Protein AF-A0A101HG15-F1 (afdb_monomer_lite)

pLDDT: mean 84.81, std 10.44, range [55.56, 98.25]

Foldseek 3Di:
DPPVVVVVVVVVVVVVVVVVVVPPPPPPDDDDDPAADQPDDDPPADFDDPPDDTDSDGDDPQQPDADDDPRVVVLVCCCVPDLVCCCPVPPLNDPAQHVCVVNHDPNDNPPVVVSVVVVVSSVSRD

Radius of gyration: 30.29 Å; chains: 1; bounding box: 40×40×98 Å

Secondary structure (DSSP, 8-state):
--HHHHHHHHHHHHHHHHHHHHH----------SS---SS--SSS--PPTTSPPPSSPPPPTTSS---HHHHHHHHHHHHSHHHHHHHH-GGG--TTBTTTTS-SBS-TTHHHHHHHHHHHHHHH-

Sequence (126 aa):
MNSTKTGFIVSFLSFFLLSVSLFAADKTKVTIVERPGTASVNANYLQNSAPLLPQYFIKLPVGQVKPMGWLLRYLELQKVGLNGQLGEISAWLDKENNAWLGTGTDYGWEEVPYWLKGYGNMAYIL

Organism: NCBI:txid294710

Structure (mmCIF, N/CA/C/O backbone):
data_AF-A0A101HG15-F1
#
_entry.id   AF-A0A101HG15-F1
#
loop_
_atom_site.group_PDB
_atom_site.id
_atom_site.type_symbol
_atom_site.label_atom_id
_atom_site.label_alt_id
_atom_site.label_comp_id
_atom_site.label_asym_id
_atom_site.label_entity_id
_atom_site.label_seq_id
_atom_site.pdbx_PDB_ins_code
_atom_site.Cartn_x
_atom_site.Cartn_y
_atom_site.Cartn_z
_atom_site.occupancy
_atom_site.B_iso_or_equiv
_atom_site.auth_seq_id
_atom_site.auth_comp_id
_atom_site.auth_asym_id
_atom_site.auth_atom_id
_atom_site.pdbx_PDB_model_num
ATOM 1 N N . MET A 1 1 ? -7.254 -21.242 -71.941 1.00 55.56 1 MET A N 1
ATOM 2 C CA . MET A 1 1 ? -6.398 -20.115 -71.499 1.00 55.56 1 MET A CA 1
ATOM 3 C C . MET A 1 1 ? -6.506 -19.800 -69.992 1.00 55.56 1 MET A C 1
ATOM 5 O O . MET A 1 1 ? -6.038 -18.748 -69.574 1.00 55.56 1 MET A O 1
ATOM 9 N N . ASN A 1 2 ? -7.066 -20.703 -69.164 1.00 57.41 2 ASN A N 1
ATOM 10 C CA . ASN A 1 2 ? -7.314 -20.437 -67.733 1.00 57.41 2 ASN A CA 1
ATOM 11 C C . ASN A 1 2 ? -6.400 -21.247 -66.793 1.00 57.41 2 ASN A C 1
ATOM 13 O O . ASN A 1 2 ? -5.994 -20.729 -65.763 1.00 57.41 2 ASN A O 1
ATOM 17 N N . SER A 1 3 ? -5.993 -22.464 -67.175 1.00 58.12 3 SER A N 1
ATOM 18 C CA . SER A 1 3 ? -5.170 -23.345 -66.324 1.00 58.12 3 SER A CA 1
ATOM 19 C C . SER A 1 3 ? -3.764 -22.786 -66.038 1.00 58.12 3 SER A C 1
ATOM 21 O O . SER A 1 3 ? -3.309 -22.813 -64.897 1.00 58.12 3 SER A O 1
ATOM 23 N N . THR A 1 4 ? -3.107 -22.175 -67.030 1.00 60.56 4 THR A N 1
ATOM 24 C CA . THR A 1 4 ? -1.752 -21.613 -66.884 1.00 60.56 4 THR A CA 1
ATOM 25 C C . THR A 1 4 ? -1.710 -20.381 -65.973 1.00 60.56 4 THR A C 1
ATOM 27 O O . THR A 1 4 ? -0.738 -20.184 -65.249 1.00 60.56 4 THR A O 1
ATOM 30 N N . LYS A 1 5 ? -2.779 -19.567 -65.960 1.00 61.16 5 LYS A N 1
ATOM 31 C CA . LYS A 1 5 ? -2.899 -18.395 -65.074 1.00 61.16 5 LYS A CA 1
ATOM 32 C C . LYS A 1 5 ? -3.149 -18.816 -63.624 1.00 61.16 5 LYS A C 1
ATOM 34 O O . LYS A 1 5 ? -2.544 -18.255 -62.719 1.00 61.16 5 LYS A O 1
ATOM 39 N N . THR A 1 6 ? -3.979 -19.839 -63.411 1.00 67.81 6 THR A N 1
ATOM 40 C CA . THR A 1 6 ? -4.229 -20.412 -62.081 1.00 67.81 6 THR A CA 1
ATOM 41 C C . THR A 1 6 ? -2.968 -21.050 -61.496 1.00 67.81 6 THR A C 1
ATOM 43 O O . THR A 1 6 ? -2.660 -20.804 -60.336 1.00 67.81 6 THR A O 1
ATOM 46 N N . GLY A 1 7 ? -2.187 -21.787 -62.296 1.00 70.31 7 GLY A N 1
ATOM 47 C CA . GLY A 1 7 ? -0.911 -22.362 -61.849 1.00 70.31 7 GLY A CA 1
ATOM 48 C C . GLY A 1 7 ? 0.104 -21.303 -61.406 1.00 70.31 7 GLY A C 1
ATOM 49 O O . GLY A 1 7 ? 0.720 -21.445 -60.354 1.00 70.31 7 GLY A O 1
ATOM 50 N N . PHE A 1 8 ? 0.213 -20.195 -62.147 1.00 75.00 8 PHE A N 1
ATOM 51 C CA . PHE A 1 8 ? 1.131 -19.102 -61.808 1.00 75.00 8 PHE A CA 1
ATOM 52 C C . PHE A 1 8 ? 0.733 -18.376 -60.514 1.00 75.00 8 PHE A C 1
ATOM 54 O O . PHE A 1 8 ? 1.592 -18.062 -59.693 1.00 75.00 8 PHE A O 1
ATOM 61 N N . ILE A 1 9 ? -0.569 -18.156 -60.298 1.00 76.69 9 ILE A N 1
ATOM 62 C CA . ILE A 1 9 ? -1.094 -17.544 -59.066 1.00 76.69 9 ILE A CA 1
ATOM 63 C C . ILE A 1 9 ? -0.835 -18.451 -57.860 1.00 76.69 9 ILE A C 1
ATOM 65 O O . ILE A 1 9 ? -0.387 -17.963 -56.827 1.00 76.69 9 ILE A O 1
ATOM 69 N N . VAL A 1 10 ? -1.058 -19.761 -57.991 1.00 76.94 10 VAL A N 1
ATOM 70 C CA . VAL A 1 10 ? -0.805 -20.727 -56.910 1.00 76.94 10 VAL A CA 1
ATOM 71 C C . VAL A 1 10 ? 0.686 -20.789 -56.575 1.00 76.94 10 VAL A C 1
ATOM 73 O O . VAL A 1 10 ? 1.040 -20.709 -55.404 1.00 76.94 10 VAL A O 1
ATOM 76 N N . SER A 1 11 ? 1.572 -20.839 -57.575 1.00 76.50 11 SER A N 1
ATOM 77 C CA . SER A 1 11 ? 3.021 -20.823 -57.340 1.00 76.50 11 SER A CA 1
ATOM 78 C C . SER A 1 11 ? 3.503 -19.518 -56.703 1.00 76.50 11 SER A C 1
ATOM 80 O O . SER A 1 11 ? 4.337 -19.562 -55.801 1.00 76.50 11 SER A O 1
ATOM 82 N N . PHE A 1 12 ? 2.963 -18.367 -57.113 1.00 79.88 12 PHE A N 1
ATOM 83 C CA . PHE A 1 12 ? 3.305 -17.074 -56.515 1.00 79.88 12 PHE A CA 1
ATOM 84 C C . PHE A 1 12 ? 2.809 -16.969 -55.066 1.00 79.88 12 PHE A C 1
ATOM 86 O O . PHE A 1 12 ? 3.550 -16.525 -54.191 1.00 79.88 12 PHE A O 1
ATOM 93 N N . LEU A 1 13 ? 1.590 -17.443 -54.788 1.00 75.94 13 LEU A N 1
ATOM 94 C CA . LEU A 1 13 ? 1.016 -17.460 -53.444 1.00 75.94 13 LEU A CA 1
ATOM 95 C C . LEU A 1 13 ? 1.772 -18.426 -52.520 1.00 75.94 13 LEU A C 1
ATOM 97 O O . LEU A 1 13 ? 2.068 -18.075 -51.382 1.00 75.94 13 LEU A O 1
ATOM 101 N N . SER A 1 14 ? 2.152 -19.608 -53.013 1.00 73.94 14 SER A N 1
ATOM 102 C CA . SER A 1 14 ? 2.984 -20.559 -52.269 1.00 73.94 14 SER A CA 1
ATOM 103 C C . SER A 1 14 ? 4.387 -20.014 -52.002 1.00 73.94 14 SER A C 1
ATOM 105 O O . SER A 1 14 ? 4.887 -20.174 -50.893 1.00 73.94 14 SER A O 1
ATOM 107 N N . PHE A 1 15 ? 5.010 -19.328 -52.967 1.00 75.56 15 PHE A N 1
ATOM 108 C CA . PHE A 1 15 ? 6.319 -18.697 -52.772 1.00 75.56 15 PHE A CA 1
ATOM 109 C C . PHE A 1 15 ? 6.256 -17.544 -51.758 1.00 75.56 15 PHE A C 1
ATOM 111 O O . PHE A 1 15 ? 7.139 -17.410 -50.913 1.00 75.56 15 PHE A O 1
ATOM 118 N N . PHE A 1 16 ? 5.182 -16.750 -51.792 1.00 75.38 16 PHE A N 1
ATOM 119 C CA . PHE A 1 16 ? 4.936 -15.674 -50.833 1.00 75.38 16 PHE A CA 1
ATOM 120 C C . PHE A 1 16 ? 4.664 -16.201 -49.412 1.00 75.38 16 PHE A C 1
ATOM 122 O O . PHE A 1 16 ? 5.203 -15.680 -48.442 1.00 75.38 16 PHE A O 1
ATOM 129 N N . LEU A 1 17 ? 3.887 -17.278 -49.266 1.00 70.75 17 LEU A N 1
ATOM 130 C CA . LEU A 1 17 ? 3.642 -17.914 -47.965 1.00 70.75 17 LEU A CA 1
ATOM 131 C C . LEU A 1 17 ? 4.918 -18.541 -47.374 1.00 70.75 17 LEU A C 1
ATOM 133 O O . LEU A 1 17 ? 5.160 -18.452 -46.167 1.00 70.75 17 LEU A O 1
ATOM 137 N N . LEU A 1 18 ? 5.770 -19.131 -48.219 1.00 68.12 18 LEU A N 1
ATOM 138 C CA . LEU A 1 18 ? 7.044 -19.707 -47.784 1.00 68.12 18 LEU A CA 1
ATOM 139 C C . LEU A 1 18 ? 8.053 -18.629 -47.352 1.00 68.12 18 LEU A C 1
ATOM 141 O O . LEU A 1 18 ? 8.783 -18.832 -46.384 1.00 68.12 18 LEU A O 1
ATOM 145 N N . SER A 1 19 ? 8.074 -17.468 -48.018 1.00 65.50 19 SER A N 1
ATOM 146 C CA . SER A 1 19 ? 8.975 -16.368 -47.656 1.00 65.50 19 SER A CA 1
ATOM 147 C C . SER A 1 19 ? 8.573 -15.697 -46.340 1.00 65.50 19 SER A C 1
ATOM 149 O O . SER A 1 19 ? 9.440 -15.468 -45.501 1.00 65.50 19 SER A O 1
ATOM 151 N N . VAL A 1 20 ? 7.277 -15.479 -46.089 1.00 62.62 20 VAL A N 1
ATOM 152 C CA . VAL A 1 20 ? 6.775 -14.931 -44.810 1.00 62.62 20 VAL A CA 1
ATOM 153 C C . VAL A 1 20 ? 7.160 -15.821 -43.620 1.00 62.62 20 VAL A C 1
ATOM 155 O O . VAL A 1 20 ? 7.538 -15.316 -42.564 1.00 62.62 20 VAL A O 1
ATOM 158 N N . SER A 1 21 ? 7.149 -17.142 -43.810 1.00 60.97 21 SER A N 1
ATOM 159 C CA . SER A 1 21 ? 7.513 -18.123 -42.777 1.00 60.97 21 SER A CA 1
ATOM 160 C C . SER A 1 21 ? 9.001 -18.068 -42.391 1.00 60.97 21 SER A C 1
ATOM 162 O O . SER A 1 21 ? 9.349 -18.312 -41.238 1.00 60.97 21 SER A O 1
ATOM 164 N N . LEU A 1 22 ? 9.884 -17.707 -43.331 1.00 58.66 22 LEU A N 1
ATOM 165 C CA . LEU A 1 22 ? 11.331 -17.579 -43.099 1.00 58.66 22 LEU A CA 1
ATOM 166 C C . LEU A 1 22 ? 11.713 -16.292 -42.346 1.00 58.66 22 LEU A C 1
ATOM 168 O O . LEU A 1 22 ? 12.767 -16.248 -41.714 1.00 58.66 22 LEU A O 1
ATOM 172 N N . PHE A 1 23 ? 10.865 -15.259 -42.376 1.00 59.16 23 PHE A N 1
ATOM 173 C CA . PHE A 1 23 ? 11.096 -13.999 -41.654 1.00 59.16 23 PHE A CA 1
ATOM 174 C C . PHE A 1 23 ? 10.526 -13.985 -40.228 1.00 59.16 23 PHE A C 1
ATOM 176 O O . PHE A 1 23 ? 10.821 -13.064 -39.470 1.00 59.16 23 PHE A O 1
ATOM 183 N N . ALA A 1 24 ? 9.767 -15.009 -39.830 1.00 59.34 24 ALA A N 1
ATOM 184 C CA . ALA A 1 24 ? 9.150 -15.115 -38.507 1.00 59.34 24 ALA A CA 1
ATOM 185 C C . ALA A 1 24 ? 10.063 -15.764 -37.443 1.00 59.34 24 ALA A C 1
ATOM 187 O O . ALA A 1 24 ? 9.582 -16.397 -36.504 1.00 59.34 24 ALA A O 1
ATOM 188 N N . ALA A 1 25 ? 11.386 -15.628 -37.573 1.00 62.25 25 ALA A N 1
ATOM 189 C CA . ALA A 1 25 ? 12.314 -16.004 -36.511 1.00 62.25 25 ALA A CA 1
ATOM 190 C C . ALA A 1 25 ? 12.400 -14.858 -35.493 1.00 62.25 25 ALA A C 1
ATOM 192 O O . ALA A 1 25 ? 13.080 -13.853 -35.717 1.00 62.25 25 ALA A O 1
ATOM 193 N N . ASP A 1 26 ? 11.681 -15.006 -34.385 1.00 64.56 26 ASP A N 1
ATOM 194 C CA . ASP A 1 26 ? 11.678 -14.051 -33.283 1.00 64.56 26 ASP A CA 1
ATOM 195 C C . ASP A 1 26 ? 13.088 -13.947 -32.669 1.00 64.56 26 ASP A C 1
ATOM 197 O O . ASP A 1 26 ? 13.617 -14.896 -32.086 1.00 64.56 26 ASP A O 1
ATOM 201 N N . LYS A 1 27 ? 13.744 -12.792 -32.842 1.00 69.88 27 LYS A N 1
ATOM 202 C CA . LYS A 1 27 ? 15.110 -12.514 -32.359 1.00 69.88 27 LYS A CA 1
ATOM 203 C C . LYS A 1 27 ? 15.112 -12.133 -30.879 1.00 69.88 27 LYS A C 1
ATOM 205 O O . LYS A 1 27 ? 15.774 -11.172 -30.481 1.00 69.88 27 LYS A O 1
ATOM 210 N N . THR A 1 28 ? 14.393 -12.868 -30.043 1.00 80.88 28 THR A N 1
ATOM 211 C CA . THR A 1 28 ? 14.442 -12.624 -28.602 1.00 80.88 28 THR A CA 1
ATOM 212 C C . THR A 1 28 ? 15.760 -13.166 -28.046 1.00 80.88 28 THR A C 1
ATOM 214 O O . THR A 1 28 ? 15.909 -14.349 -27.747 1.00 80.88 28 THR A O 1
ATOM 217 N N . LYS A 1 29 ? 16.762 -12.288 -27.929 1.00 84.94 29 LYS A N 1
ATOM 218 C CA . LYS A 1 29 ? 18.030 -12.593 -27.259 1.00 84.94 29 LYS A CA 1
ATOM 219 C C . LYS A 1 29 ? 17.833 -12.466 -25.749 1.00 84.94 29 LYS A C 1
ATOM 221 O O . LYS A 1 29 ? 17.744 -11.358 -25.230 1.00 84.94 29 LYS A O 1
ATOM 226 N N . VAL A 1 30 ? 17.789 -13.596 -25.049 1.00 89.38 30 VAL A N 1
ATOM 227 C CA . VAL A 1 30 ? 17.735 -13.634 -23.581 1.00 89.38 30 VAL A CA 1
ATOM 228 C C . VAL A 1 30 ? 19.156 -13.642 -23.025 1.00 89.38 30 VAL A C 1
ATOM 230 O O . VAL A 1 30 ? 19.992 -14.441 -23.441 1.00 89.38 30 VAL A O 1
ATOM 233 N N . THR A 1 31 ? 19.436 -12.751 -22.079 1.00 90.88 31 THR A N 1
ATOM 234 C CA . THR A 1 31 ? 20.721 -12.682 -21.374 1.00 90.88 31 THR A CA 1
ATOM 235 C C . THR A 1 31 ? 20.483 -12.533 -19.883 1.00 90.88 31 THR A C 1
ATOM 237 O O . THR A 1 31 ? 19.587 -11.795 -19.476 1.00 90.88 31 THR A O 1
ATOM 240 N N . ILE A 1 32 ? 21.313 -13.183 -19.072 1.00 93.25 32 ILE A N 1
ATOM 241 C CA . ILE A 1 32 ? 21.348 -12.945 -17.629 1.00 93.25 32 ILE A CA 1
ATOM 242 C C . ILE A 1 32 ? 22.138 -11.659 -17.394 1.00 93.25 32 ILE A C 1
ATOM 244 O O . ILE A 1 32 ? 23.257 -11.511 -17.883 1.00 93.25 32 ILE A O 1
ATOM 248 N N . VAL A 1 33 ? 21.539 -10.729 -16.661 1.00 91.12 33 VAL A N 1
ATOM 249 C CA . VAL A 1 33 ? 22.178 -9.492 -16.207 1.00 91.12 33 VAL A CA 1
ATOM 250 C C . VAL A 1 33 ? 22.068 -9.427 -14.692 1.00 91.12 33 VAL A C 1
ATOM 252 O O . VAL A 1 33 ? 21.092 -9.916 -14.128 1.00 91.12 33 VAL A O 1
ATOM 255 N N . GLU A 1 34 ? 23.040 -8.806 -14.025 1.00 93.75 34 GLU A N 1
ATOM 256 C CA . GLU A 1 34 ? 22.963 -8.654 -12.569 1.00 93.75 34 GLU A CA 1
ATOM 257 C C . GLU A 1 34 ? 21.861 -7.678 -12.138 1.00 93.75 34 GLU A C 1
ATOM 259 O O . GLU A 1 34 ? 21.243 -7.871 -11.091 1.00 93.75 34 GLU A O 1
ATOM 264 N N . ARG A 1 35 ? 21.611 -6.616 -12.925 1.00 89.50 35 ARG A N 1
ATOM 265 C CA . ARG A 1 35 ? 20.592 -5.590 -12.643 1.00 89.50 35 ARG A CA 1
ATOM 266 C C . ARG A 1 35 ? 19.989 -5.014 -13.932 1.00 89.50 35 ARG A C 1
ATOM 268 O O . ARG A 1 35 ? 20.699 -4.930 -14.936 1.00 89.50 35 ARG A O 1
ATOM 275 N N . PRO A 1 36 ? 18.718 -4.566 -13.911 1.00 88.38 36 PRO A N 1
ATOM 276 C CA . PRO A 1 36 ? 18.140 -3.794 -15.008 1.00 88.38 36 PRO A CA 1
ATOM 277 C C . PRO A 1 36 ? 18.923 -2.499 -15.262 1.00 88.38 36 PRO A C 1
ATOM 279 O O . PRO A 1 36 ? 19.458 -1.893 -14.335 1.00 88.38 36 PRO A O 1
ATOM 282 N N . GLY A 1 37 ? 18.974 -2.051 -16.515 1.00 88.88 37 GLY A N 1
ATOM 283 C CA . GLY A 1 37 ? 19.550 -0.748 -16.846 1.00 88.88 37 GLY A CA 1
ATOM 284 C C . GLY A 1 37 ? 18.649 0.407 -16.399 1.00 88.88 37 GLY A C 1
ATOM 285 O O . GLY A 1 37 ? 17.428 0.285 -16.404 1.00 88.88 37 GLY A O 1
ATOM 286 N N . THR A 1 38 ? 19.251 1.547 -16.064 1.00 90.06 38 THR A N 1
ATOM 287 C CA . THR A 1 38 ? 18.549 2.788 -15.675 1.00 90.06 38 THR A CA 1
ATOM 288 C C . THR A 1 38 ? 18.819 3.954 -16.632 1.00 90.06 38 THR A C 1
ATOM 290 O O . THR A 1 38 ? 18.467 5.095 -16.347 1.00 90.06 38 THR A O 1
ATOM 293 N N . ALA A 1 39 ? 19.452 3.676 -17.778 1.00 83.44 39 ALA A N 1
ATOM 294 C CA . ALA A 1 39 ? 19.869 4.687 -18.751 1.00 83.44 39 ALA A CA 1
ATOM 295 C C . ALA A 1 39 ? 18.694 5.374 -19.471 1.00 83.44 39 ALA A C 1
ATOM 297 O O . ALA A 1 39 ? 18.855 6.471 -19.998 1.00 83.44 39 ALA A O 1
ATOM 298 N N . SER A 1 40 ? 17.522 4.735 -19.508 1.00 77.62 40 SER A N 1
ATOM 299 C CA . SER A 1 40 ? 16.316 5.275 -20.133 1.00 77.62 40 SER A CA 1
ATOM 300 C C . SER A 1 40 ? 15.240 5.567 -19.096 1.00 77.62 40 SER A C 1
ATOM 302 O O . SER A 1 40 ? 14.933 4.732 -18.244 1.00 77.62 40 SER A O 1
ATOM 304 N N . VAL A 1 41 ? 14.601 6.721 -19.247 1.00 72.56 41 VAL A N 1
ATOM 305 C CA . VAL A 1 41 ? 13.424 7.122 -18.480 1.00 72.56 41 VAL A CA 1
ATOM 306 C C . VAL A 1 41 ? 12.240 6.252 -18.925 1.00 72.56 41 VAL A C 1
ATOM 308 O O . VAL A 1 41 ? 11.896 6.217 -20.104 1.00 72.56 41 VAL A O 1
ATOM 311 N N . ASN A 1 42 ? 11.603 5.541 -17.992 1.00 80.69 42 ASN A N 1
ATOM 312 C CA . ASN A 1 42 ? 10.316 4.895 -18.239 1.00 80.69 42 ASN A CA 1
ATOM 313 C C . ASN A 1 42 ? 9.261 5.935 -18.660 1.00 80.69 42 ASN A C 1
ATOM 315 O O . ASN A 1 42 ? 9.044 6.913 -17.949 1.00 80.69 42 ASN A O 1
ATOM 319 N N . ALA A 1 43 ? 8.612 5.708 -19.804 1.00 82.81 43 ALA A N 1
ATOM 320 C CA . ALA A 1 43 ? 7.597 6.610 -20.352 1.00 82.81 43 ALA A CA 1
ATOM 321 C C . ALA A 1 43 ? 6.191 6.411 -19.752 1.00 82.81 43 ALA A C 1
ATOM 323 O O . ALA A 1 43 ? 5.339 7.282 -19.885 1.00 82.81 43 ALA A O 1
ATOM 324 N N . ASN A 1 44 ? 5.937 5.266 -19.115 1.00 86.12 44 ASN A N 1
ATOM 325 C CA . ASN A 1 44 ? 4.610 4.853 -18.653 1.00 86.12 44 ASN A CA 1
ATOM 326 C C . ASN A 1 44 ? 4.356 5.194 -17.178 1.00 86.12 44 ASN A C 1
ATOM 328 O O . ASN A 1 44 ? 3.206 5.339 -16.769 1.00 86.12 44 ASN A O 1
ATOM 332 N N . TYR A 1 45 ? 5.412 5.297 -16.368 1.00 88.62 45 TYR A N 1
ATOM 333 C CA . TYR A 1 45 ? 5.315 5.469 -14.922 1.00 88.62 45 TYR A CA 1
ATOM 334 C C . TYR A 1 45 ? 6.265 6.553 -14.415 1.00 88.62 45 TYR A C 1
ATOM 336 O O . TYR A 1 45 ? 7.390 6.697 -14.896 1.00 88.62 45 TYR A O 1
ATOM 344 N N . LEU A 1 46 ? 5.799 7.297 -13.408 1.00 87.94 46 LEU A N 1
ATOM 345 C CA . LEU A 1 46 ? 6.570 8.355 -12.764 1.00 87.94 46 LEU A CA 1
ATOM 346 C C . LEU A 1 46 ? 7.840 7.794 -12.126 1.00 87.94 46 LEU A C 1
ATOM 348 O O . LEU A 1 46 ? 7.823 6.746 -11.484 1.00 87.94 46 LEU A O 1
ATOM 352 N N . GLN A 1 47 ? 8.927 8.543 -12.257 1.00 88.75 47 GLN A N 1
ATOM 353 C CA . GLN A 1 47 ? 10.212 8.221 -11.654 1.00 88.75 47 GLN A CA 1
ATOM 354 C C . GLN A 1 47 ? 10.822 9.456 -11.001 1.00 88.75 47 GLN A C 1
ATOM 356 O O . GLN A 1 47 ? 10.320 10.570 -11.141 1.00 88.75 47 GLN A O 1
ATOM 361 N N . ASN A 1 48 ? 11.932 9.234 -10.307 1.00 90.50 48 ASN A N 1
ATOM 362 C CA . ASN A 1 48 ? 12.734 10.287 -9.712 1.00 90.50 48 ASN A CA 1
ATOM 363 C C . ASN A 1 48 ? 13.154 11.335 -10.761 1.00 90.50 48 ASN A C 1
ATOM 365 O O . ASN A 1 48 ? 13.766 10.998 -11.773 1.00 90.50 48 ASN A O 1
ATOM 369 N N . SER A 1 49 ? 12.853 12.605 -10.493 1.00 87.62 49 SER A N 1
ATOM 370 C CA . SER A 1 49 ? 13.334 13.734 -11.295 1.00 87.62 49 SER A CA 1
ATOM 371 C C . SER A 1 49 ? 14.799 14.041 -10.986 1.00 87.62 49 SER A C 1
ATOM 373 O O . SER A 1 49 ? 15.251 13.859 -9.854 1.00 87.62 49 SER A O 1
ATOM 375 N N . ALA A 1 50 ? 15.533 14.578 -11.963 1.00 87.19 50 ALA A N 1
ATOM 376 C CA . ALA A 1 50 ? 16.880 15.094 -11.722 1.00 87.19 50 ALA A CA 1
ATOM 377 C C . ALA A 1 50 ? 16.871 16.125 -10.567 1.00 87.19 50 ALA A C 1
ATOM 379 O O . ALA A 1 50 ? 15.939 16.931 -10.492 1.00 87.19 50 ALA A O 1
ATOM 380 N N . PRO A 1 51 ? 17.875 16.118 -9.666 1.00 92.88 51 PRO A N 1
ATOM 381 C CA . PRO A 1 51 ? 19.138 15.368 -9.720 1.00 92.88 51 PRO A CA 1
ATOM 382 C C . PRO A 1 51 ? 19.111 13.989 -9.024 1.00 92.88 51 PRO A C 1
ATOM 384 O O . PRO A 1 51 ? 20.168 13.403 -8.792 1.00 92.88 51 PRO A O 1
ATOM 387 N N . LEU A 1 52 ? 17.939 13.470 -8.645 1.00 91.94 52 LEU A N 1
ATOM 388 C CA . LEU A 1 52 ? 17.838 12.182 -7.956 1.00 91.94 52 LEU A CA 1
ATOM 389 C C . LEU A 1 52 ? 18.194 11.015 -8.887 1.00 91.94 52 LEU A C 1
ATOM 391 O O . LEU A 1 52 ? 17.927 11.049 -10.088 1.00 91.94 52 LEU A O 1
ATOM 395 N N . LEU A 1 53 ? 18.768 9.954 -8.312 1.00 90.38 53 LEU A N 1
ATOM 396 C CA . LEU A 1 53 ? 19.140 8.757 -9.066 1.00 90.38 53 LEU A CA 1
ATOM 397 C C . LEU A 1 53 ? 17.899 8.054 -9.649 1.00 90.38 53 LEU A C 1
ATOM 399 O O . LEU A 1 53 ? 16.880 7.950 -8.954 1.00 90.38 53 LEU A O 1
ATOM 403 N N . PRO A 1 54 ? 17.979 7.521 -10.883 1.00 89.38 54 PRO A N 1
ATOM 404 C CA . PRO A 1 54 ? 16.899 6.741 -11.477 1.00 89.38 54 PRO A CA 1
ATOM 405 C C . PRO A 1 54 ? 16.682 5.422 -10.721 1.00 89.38 54 PRO A C 1
ATOM 407 O O . PRO A 1 54 ? 17.607 4.848 -10.142 1.00 89.38 54 PRO A O 1
ATOM 410 N N . GLN A 1 55 ? 15.445 4.926 -10.735 1.00 89.19 55 GLN A N 1
ATOM 411 C CA . GLN A 1 55 ? 15.062 3.692 -10.049 1.00 89.19 55 GLN A CA 1
ATOM 412 C C . GLN A 1 55 ? 15.203 2.480 -10.979 1.00 89.19 55 GLN A C 1
ATOM 414 O O . GLN A 1 55 ? 14.768 2.524 -12.126 1.00 89.19 55 GLN A O 1
ATOM 419 N N . TYR A 1 56 ? 15.751 1.374 -10.466 1.00 89.69 56 TYR A N 1
ATOM 420 C CA . TYR A 1 56 ? 15.814 0.093 -11.191 1.00 89.69 56 TYR A CA 1
ATOM 421 C C . TYR A 1 56 ? 14.430 -0.522 -11.422 1.00 89.69 56 TYR A C 1
ATOM 423 O O . TYR A 1 56 ? 14.180 -1.146 -12.450 1.00 89.69 56 TYR A O 1
ATOM 431 N N . PHE A 1 57 ? 13.533 -0.339 -10.453 1.00 89.88 57 PHE A N 1
ATOM 432 C CA . PHE A 1 57 ? 12.153 -0.796 -10.499 1.00 89.88 57 PHE A CA 1
ATOM 433 C C . PHE A 1 57 ? 11.253 0.366 -10.123 1.00 89.88 57 PHE A C 1
ATOM 435 O O . PHE A 1 57 ? 11.466 1.006 -9.094 1.00 89.88 57 PHE A O 1
ATOM 442 N N . ILE A 1 58 ? 10.250 0.624 -10.953 1.00 90.44 58 ILE A N 1
ATOM 443 C CA . ILE A 1 58 ? 9.305 1.712 -10.734 1.00 90.44 58 ILE A CA 1
ATOM 444 C C . ILE A 1 58 ? 8.040 1.127 -10.130 1.00 90.44 58 ILE A C 1
ATOM 446 O O . ILE A 1 58 ? 7.488 0.144 -10.630 1.00 90.44 58 ILE A O 1
ATOM 450 N N . LYS A 1 59 ? 7.590 1.732 -9.031 1.00 89.00 59 LYS A N 1
ATOM 451 C CA . LYS A 1 59 ? 6.359 1.326 -8.362 1.00 89.00 59 LYS A CA 1
ATOM 452 C C . LYS A 1 59 ? 5.171 1.565 -9.296 1.00 89.00 59 LYS A C 1
ATOM 454 O O . LYS A 1 59 ? 4.990 2.670 -9.803 1.00 89.00 59 LYS A O 1
ATOM 459 N N . LEU A 1 60 ? 4.334 0.544 -9.473 1.00 90.38 60 LEU A N 1
ATOM 460 C CA . LEU A 1 60 ? 3.063 0.712 -10.169 1.00 90.38 60 LEU A CA 1
ATOM 461 C C . LEU A 1 60 ? 2.177 1.717 -9.413 1.00 90.38 60 LEU A C 1
ATOM 463 O O . LEU A 1 60 ? 2.125 1.664 -8.177 1.00 90.38 60 LEU A O 1
ATOM 467 N N . PRO A 1 61 ? 1.456 2.602 -10.123 1.00 88.12 61 PRO A N 1
ATOM 468 C CA . PRO A 1 61 ? 0.456 3.452 -9.498 1.00 88.12 61 PRO A CA 1
ATOM 469 C C . PRO A 1 61 ? -0.514 2.630 -8.643 1.00 88.12 61 PRO A C 1
ATOM 471 O O . PRO A 1 61 ? -0.883 1.503 -8.988 1.00 88.12 61 PRO A O 1
ATOM 474 N N . VAL A 1 62 ? -0.917 3.189 -7.504 1.00 87.31 62 VAL A N 1
ATOM 475 C CA . VAL A 1 62 ? -1.873 2.525 -6.613 1.00 87.31 62 VAL A CA 1
ATOM 476 C C . VAL A 1 62 ? -3.173 2.253 -7.385 1.00 87.31 62 VAL A C 1
ATOM 478 O O . VAL A 1 62 ? -3.600 3.075 -8.192 1.00 87.31 62 VAL A O 1
ATOM 481 N N . GLY A 1 63 ? -3.754 1.064 -7.201 1.00 88.94 63 GLY A N 1
ATOM 482 C CA . GLY A 1 63 ? -4.953 0.615 -7.923 1.00 88.94 63 GLY A CA 1
ATOM 483 C C . GLY A 1 63 ? -4.701 -0.030 -9.296 1.00 88.94 63 GLY A C 1
ATOM 484 O O . GLY A 1 63 ? -5.631 -0.584 -9.880 1.00 88.94 63 GLY A O 1
ATOM 485 N N . GLN A 1 64 ? -3.462 -0.024 -9.813 1.00 91.81 64 GLN A N 1
ATOM 486 C CA . GLN A 1 64 ? -3.120 -0.747 -11.054 1.00 91.81 64 GLN A CA 1
ATOM 487 C C . GLN A 1 64 ? -3.194 -2.265 -10.885 1.00 91.81 64 GLN A C 1
ATOM 489 O O . GLN A 1 64 ? -3.548 -2.983 -11.816 1.00 91.81 64 GLN A O 1
ATOM 494 N N . VAL A 1 65 ? -2.884 -2.750 -9.683 1.00 92.06 65 VAL A N 1
ATOM 495 C CA . VAL A 1 65 ? -3.093 -4.145 -9.301 1.00 92.06 65 VAL A CA 1
ATOM 496 C C . VAL A 1 65 ? -4.408 -4.221 -8.544 1.00 92.06 65 VAL A C 1
ATOM 498 O O . VAL A 1 65 ? -4.530 -3.653 -7.459 1.00 92.06 65 VAL A O 1
ATOM 501 N N . LYS A 1 66 ? -5.387 -4.915 -9.125 1.00 93.62 66 LYS A N 1
ATOM 502 C CA . LYS A 1 66 ? -6.709 -5.094 -8.525 1.00 93.62 66 LYS A CA 1
ATOM 503 C C . LYS A 1 66 ? -6.806 -6.470 -7.869 1.00 93.62 66 LYS A C 1
ATOM 505 O O . LYS A 1 66 ? -6.483 -7.465 -8.522 1.00 93.62 66 LYS A O 1
ATOM 510 N N . PRO A 1 67 ? -7.235 -6.556 -6.601 1.00 95.06 67 PRO A N 1
ATOM 511 C CA . PRO A 1 67 ? -7.448 -7.837 -5.952 1.00 95.06 67 PRO A CA 1
ATOM 512 C C . PRO A 1 67 ? -8.625 -8.565 -6.611 1.00 95.06 67 PRO A C 1
ATOM 514 O O . PRO A 1 67 ? -9.611 -7.951 -7.013 1.00 95.06 67 PRO A O 1
ATOM 517 N N . MET A 1 68 ? -8.534 -9.889 -6.701 1.00 97.44 68 MET A N 1
ATOM 518 C CA . MET A 1 68 ? -9.603 -10.750 -7.212 1.00 97.44 68 MET A CA 1
ATOM 519 C C . MET A 1 68 ? -9.725 -12.008 -6.350 1.00 97.44 68 MET A C 1
ATOM 521 O O . MET A 1 68 ? -8.834 -12.323 -5.555 1.00 97.44 68 MET A O 1
ATOM 525 N N . GLY A 1 69 ? -10.837 -12.729 -6.512 1.00 98.19 69 GLY A N 1
ATOM 526 C CA . GLY A 1 69 ? -11.076 -14.012 -5.853 1.00 98.19 69 GLY A CA 1
ATOM 527 C C . GLY A 1 69 ? -10.922 -13.932 -4.334 1.00 98.19 69 GLY A C 1
ATOM 528 O O . GLY A 1 69 ? -11.512 -13.073 -3.679 1.00 98.19 69 GLY A O 1
ATOM 529 N N . TRP A 1 70 ? -10.103 -14.825 -3.780 1.00 98.25 70 TRP A N 1
ATOM 530 C CA . TRP A 1 70 ? -9.871 -14.926 -2.339 1.00 98.25 70 TRP A CA 1
ATOM 531 C C . TRP A 1 70 ? -9.342 -13.627 -1.715 1.00 98.25 70 TRP A C 1
ATOM 533 O O . TRP A 1 70 ? -9.832 -13.213 -0.665 1.00 98.25 70 TRP A O 1
ATOM 543 N N . LEU A 1 71 ? -8.401 -12.945 -2.379 1.00 95.81 71 LEU A N 1
ATOM 544 C CA . LEU A 1 71 ? -7.817 -11.709 -1.854 1.00 95.81 71 LEU A CA 1
ATOM 545 C C . LEU A 1 71 ? -8.856 -10.585 -1.781 1.00 95.81 71 LEU A C 1
ATOM 547 O O . LEU A 1 71 ? -8.941 -9.901 -0.764 1.00 95.81 71 LEU A O 1
ATOM 551 N N . LEU A 1 72 ? -9.672 -10.425 -2.830 1.00 97.12 72 LEU A N 1
ATOM 552 C CA . LEU A 1 72 ? -10.760 -9.443 -2.831 1.00 97.12 72 LEU A CA 1
ATOM 553 C C . LEU A 1 72 ? -11.743 -9.731 -1.696 1.00 97.12 72 LEU A C 1
ATOM 555 O O . LEU A 1 72 ? -12.059 -8.837 -0.916 1.00 97.12 72 LEU A O 1
ATOM 559 N N . ARG A 1 73 ? -12.152 -10.996 -1.544 1.00 97.81 73 ARG A N 1
ATOM 560 C CA . ARG A 1 73 ? -13.088 -11.391 -0.491 1.00 97.81 73 ARG A CA 1
ATOM 561 C C . ARG A 1 73 ? -12.558 -11.073 0.908 1.00 97.81 73 ARG A C 1
ATOM 563 O O . ARG A 1 73 ? -13.312 -10.597 1.753 1.00 97.81 73 ARG A O 1
ATOM 570 N N . TYR A 1 74 ? -11.275 -11.321 1.163 1.00 95.94 74 TYR A N 1
ATOM 571 C CA . TYR A 1 74 ? -10.662 -10.988 2.450 1.00 95.94 74 TYR A CA 1
ATOM 572 C C . TYR A 1 74 ? -10.604 -9.482 2.696 1.00 95.94 74 TYR A C 1
ATOM 574 O O . TYR A 1 74 ? -10.901 -9.041 3.803 1.00 95.94 74 TYR A O 1
ATOM 582 N N . LEU A 1 75 ? -10.268 -8.688 1.679 1.00 94.81 75 LEU A N 1
ATOM 583 C CA . LEU A 1 75 ? -10.256 -7.231 1.792 1.00 94.81 75 LEU A CA 1
ATOM 584 C C . LE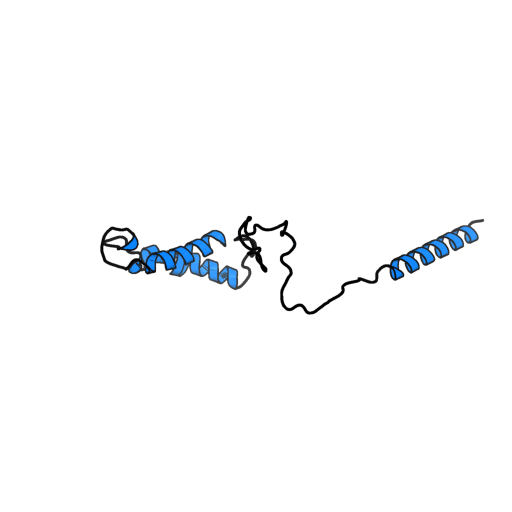U A 1 75 ? -11.660 -6.674 2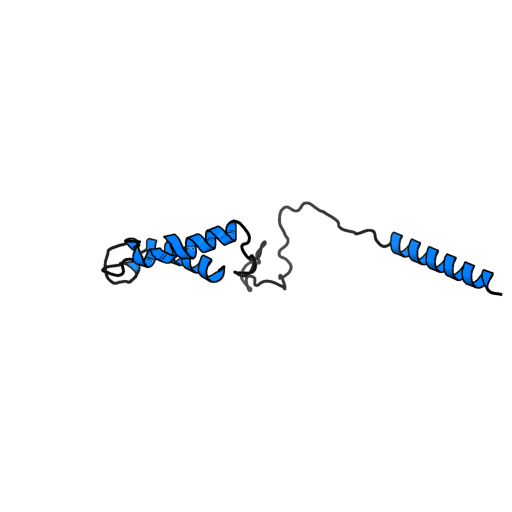.077 1.00 94.81 75 LEU A C 1
ATOM 586 O O . LEU A 1 75 ? -11.810 -5.825 2.951 1.00 94.81 75 LEU A O 1
ATOM 590 N N . GLU A 1 76 ? -12.700 -7.197 1.424 1.00 96.19 76 GLU A N 1
ATOM 591 C CA . GLU A 1 76 ? -14.092 -6.830 1.711 1.00 96.19 76 GLU A CA 1
ATOM 592 C C . GLU A 1 76 ? -14.500 -7.177 3.144 1.00 96.19 76 GLU A C 1
ATOM 594 O O . GLU A 1 76 ? -15.111 -6.350 3.820 1.00 96.19 76 GLU A O 1
ATOM 599 N N . LEU A 1 77 ? -14.146 -8.376 3.621 1.00 96.44 77 LEU A N 1
ATOM 600 C CA . LEU A 1 77 ? -14.420 -8.807 4.993 1.00 96.44 77 LEU A CA 1
ATOM 601 C C . LEU A 1 77 ? -13.706 -7.926 6.018 1.00 96.44 77 LEU A C 1
ATOM 603 O O . LEU A 1 77 ? -14.317 -7.540 7.007 1.00 96.44 77 LEU A O 1
ATOM 607 N N . GLN A 1 78 ? -12.446 -7.564 5.773 1.00 93.56 78 GLN A N 1
ATOM 608 C CA . GLN A 1 78 ? -11.716 -6.633 6.633 1.00 93.56 78 GLN A CA 1
ATOM 609 C C . GLN A 1 78 ? -12.362 -5.245 6.622 1.00 93.56 78 GLN A C 1
ATOM 611 O O . GLN A 1 78 ? -12.522 -4.635 7.677 1.00 93.56 78 GLN A O 1
ATOM 616 N N . LYS A 1 79 ? -12.788 -4.765 5.447 1.00 93.88 79 LYS A N 1
ATOM 617 C CA . LYS A 1 79 ? -13.468 -3.474 5.292 1.00 93.88 79 LYS A CA 1
ATOM 618 C C . LYS A 1 79 ? -14.773 -3.399 6.083 1.00 93.88 79 LYS A C 1
ATOM 620 O O . LYS A 1 79 ? -15.060 -2.338 6.613 1.00 93.88 79 LYS A O 1
ATOM 625 N N . VAL A 1 80 ? -15.577 -4.463 6.131 1.00 95.19 80 VAL A N 1
ATOM 626 C CA . VAL A 1 80 ? -16.844 -4.455 6.896 1.00 95.19 80 VAL A CA 1
ATOM 627 C C . VAL A 1 80 ? -16.690 -4.938 8.340 1.00 95.19 80 VAL A C 1
ATOM 629 O O . VAL A 1 80 ? -17.566 -4.680 9.157 1.00 95.19 80 VAL A O 1
ATOM 632 N N . GLY A 1 81 ? -15.612 -5.662 8.638 1.00 93.62 81 GLY A N 1
ATOM 633 C CA . GLY A 1 81 ? -15.308 -6.230 9.947 1.00 93.62 81 GLY A CA 1
ATOM 634 C C . GLY A 1 81 ? -14.246 -5.427 10.688 1.00 93.62 81 GLY A C 1
ATOM 635 O O . GLY A 1 81 ? -14.344 -4.206 10.777 1.00 93.62 81 GLY A O 1
ATOM 636 N N . LEU A 1 82 ? -13.226 -6.127 11.204 1.00 89.44 82 LEU A N 1
ATOM 637 C CA . LEU A 1 82 ? -12.229 -5.588 12.135 1.00 89.44 82 LEU A CA 1
ATOM 638 C C . LEU A 1 82 ? -11.690 -4.225 11.698 1.00 89.44 82 LEU A C 1
ATOM 640 O O . LEU A 1 82 ? -11.865 -3.260 12.431 1.00 89.44 82 LEU A O 1
ATOM 644 N N . ASN A 1 83 ? -11.087 -4.133 10.506 1.00 90.38 83 ASN A N 1
ATOM 645 C CA . ASN A 1 83 ? -10.501 -2.877 10.043 1.00 90.38 83 ASN A CA 1
ATOM 646 C C . ASN A 1 83 ? -11.569 -1.791 9.896 1.00 90.38 83 ASN A C 1
ATOM 648 O O . ASN A 1 83 ? -11.367 -0.695 10.389 1.00 90.38 83 ASN A O 1
ATOM 652 N N . GLY A 1 84 ? -12.721 -2.076 9.284 1.00 90.81 84 GLY A N 1
ATOM 653 C CA . GLY A 1 84 ? -13.820 -1.108 9.174 1.00 90.81 84 GLY A CA 1
ATOM 654 C C . GLY A 1 84 ? -14.326 -0.564 10.507 1.00 90.81 84 GLY A C 1
ATOM 655 O O . GLY A 1 84 ? -14.752 0.585 10.572 1.00 90.81 84 GLY A O 1
ATOM 656 N N . GLN A 1 85 ? -14.241 -1.376 11.559 1.00 92.19 85 GLN A N 1
ATOM 657 C CA . GLN A 1 85 ? -14.808 -1.092 12.873 1.00 92.19 85 GLN A CA 1
ATOM 658 C C . GLN A 1 85 ? -13.788 -0.590 13.902 1.00 92.19 85 GLN A C 1
ATOM 660 O O . GLN A 1 85 ? -14.206 -0.252 15.005 1.00 92.19 85 GLN A O 1
ATOM 665 N N . LEU A 1 86 ? -12.480 -0.490 13.595 1.00 90.25 86 LEU A N 1
ATOM 666 C CA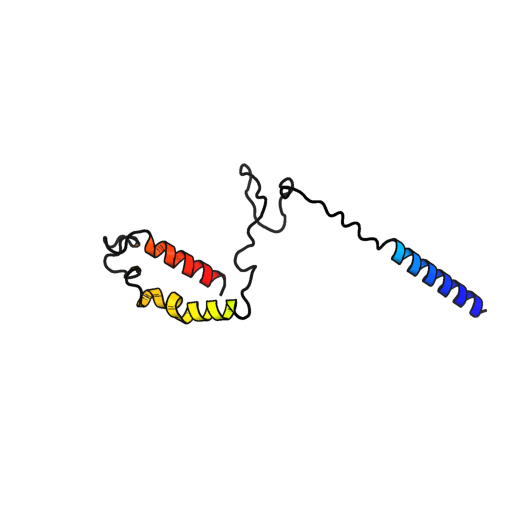 . LEU A 1 86 ? -11.475 -0.082 14.602 1.00 90.25 86 LEU A CA 1
ATOM 667 C C . LEU A 1 86 ? -11.809 1.252 15.274 1.00 90.25 86 LEU A C 1
ATOM 669 O O . LEU A 1 86 ? -11.508 1.406 16.450 1.00 90.25 86 LEU A O 1
ATOM 673 N N . GLY A 1 87 ? -12.435 2.198 14.568 1.00 88.56 87 GLY A N 1
ATOM 674 C CA . GLY A 1 87 ? -12.857 3.468 15.169 1.00 88.56 87 GLY A CA 1
ATOM 675 C C . GLY A 1 87 ? -13.876 3.322 16.308 1.00 88.56 87 GLY A C 1
ATOM 676 O O . GLY A 1 87 ? -13.980 4.222 17.130 1.00 88.56 87 GLY A O 1
ATOM 677 N N . GLU A 1 88 ? -14.606 2.207 16.363 1.00 91.19 88 GLU A N 1
ATOM 678 C CA . GLU A 1 88 ? -15.571 1.886 17.422 1.00 91.19 88 GLU A CA 1
ATOM 679 C C . GLU A 1 88 ? -14.982 0.940 18.479 1.00 91.19 88 GLU A C 1
ATOM 681 O O . GLU A 1 88 ? 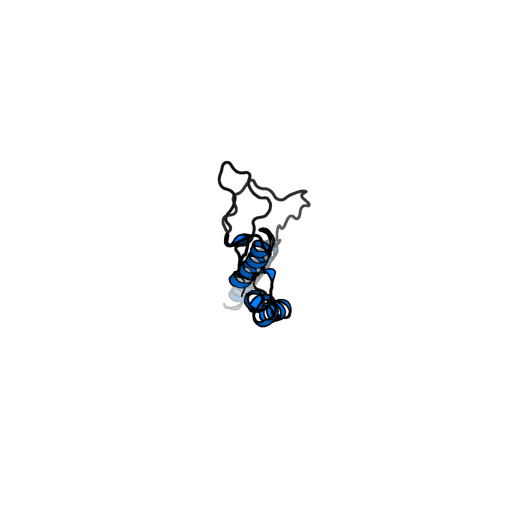-15.321 1.045 19.653 1.00 91.19 88 GLU A O 1
ATOM 686 N N . ILE A 1 89 ? -14.117 0.002 18.074 1.00 90.88 89 ILE A N 1
ATOM 687 C CA . ILE A 1 89 ? -13.665 -1.102 18.943 1.00 90.88 89 ILE A CA 1
ATOM 688 C C . ILE A 1 89 ? -12.232 -0.951 19.472 1.00 90.88 89 ILE A C 1
ATOM 690 O O . ILE A 1 89 ? -11.845 -1.677 20.386 1.00 90.88 89 ILE A O 1
ATOM 694 N N . SER A 1 90 ? -11.409 -0.080 18.883 1.00 89.50 90 SER A N 1
ATOM 695 C CA . SER A 1 90 ? -9.998 0.053 19.254 1.00 89.50 90 SER A CA 1
ATOM 696 C C . SER A 1 90 ? -9.813 1.122 20.322 1.00 89.50 90 SER A C 1
ATOM 698 O O . SER A 1 90 ? -9.998 2.305 20.049 1.00 89.50 90 SER A O 1
ATOM 700 N N . ALA A 1 91 ? -9.331 0.719 21.499 1.00 88.56 91 ALA A N 1
ATOM 701 C CA . ALA A 1 91 ? -8.928 1.653 22.553 1.00 88.56 91 ALA A CA 1
ATOM 702 C C . ALA A 1 91 ? -7.867 2.660 22.062 1.00 88.56 91 ALA A C 1
ATOM 704 O O . ALA A 1 91 ? -7.893 3.821 22.438 1.00 88.56 91 ALA A O 1
ATOM 705 N N . TRP A 1 92 ? -6.988 2.255 21.139 1.00 87.62 92 TRP A N 1
ATOM 706 C CA . TRP A 1 92 ? -5.942 3.120 20.577 1.00 87.62 92 TRP A CA 1
ATOM 707 C C . TRP A 1 92 ? -6.466 4.225 19.653 1.00 87.62 92 TRP A C 1
ATOM 709 O O . TRP A 1 92 ? -5.729 5.158 19.335 1.00 87.62 92 TRP A O 1
ATOM 719 N N . LEU A 1 93 ? -7.709 4.096 19.177 1.00 88.81 93 LEU A N 1
ATOM 720 C CA . LEU A 1 93 ? -8.382 5.099 18.349 1.00 88.81 93 LEU A CA 1
ATOM 721 C C . LEU A 1 93 ? -9.404 5.919 19.140 1.00 88.81 93 LEU A C 1
ATOM 723 O O . LEU A 1 93 ? -10.092 6.753 18.541 1.00 88.81 93 LEU A O 1
ATOM 727 N N . ASP A 1 94 ? -9.481 5.715 20.458 1.00 89.69 94 ASP A N 1
ATOM 728 C CA . ASP A 1 94 ? -10.218 6.614 21.332 1.00 89.69 94 ASP A CA 1
ATOM 729 C C . ASP A 1 94 ? -9.670 8.032 21.152 1.00 89.69 94 ASP A C 1
ATOM 731 O O . ASP A 1 94 ? -8.458 8.249 21.066 1.00 89.69 94 ASP A O 1
ATOM 735 N N . LYS A 1 95 ? -10.582 8.990 21.008 1.00 89.81 95 LYS A N 1
ATOM 736 C CA . LYS A 1 95 ? -10.257 10.395 20.769 1.00 89.81 95 LYS A CA 1
ATOM 737 C C . LYS A 1 95 ? -10.094 11.165 22.070 1.00 89.81 95 LYS A C 1
ATOM 739 O O . LYS A 1 95 ? -9.539 12.260 22.041 1.00 89.81 95 LYS A O 1
ATOM 744 N N . GLU A 1 96 ? -10.590 10.633 23.181 1.00 92.25 96 GLU A N 1
ATOM 745 C CA . GLU A 1 96 ? -10.435 11.243 24.491 1.00 92.25 96 GLU A CA 1
ATOM 746 C C . GLU A 1 96 ? -8.988 11.083 24.969 1.00 92.25 96 GLU A C 1
ATOM 748 O O . GLU A 1 96 ? -8.430 9.990 24.959 1.00 92.25 96 GLU A O 1
ATOM 753 N N . ASN A 1 97 ? -8.358 12.195 25.362 1.00 91.81 97 ASN A N 1
ATOM 754 C CA . ASN A 1 97 ? -6.996 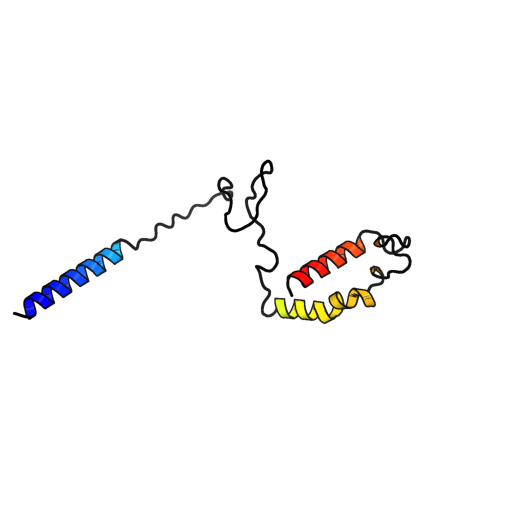12.226 25.909 1.00 91.81 97 ASN A CA 1
ATOM 755 C C . ASN A 1 97 ? -5.905 11.586 25.009 1.00 91.81 97 ASN A C 1
ATOM 757 O O . ASN A 1 97 ? -4.829 11.224 25.484 1.00 91.81 97 ASN A O 1
ATOM 761 N N . ASN A 1 98 ? -6.147 11.482 23.700 1.00 91.81 98 ASN A N 1
ATOM 762 C CA . ASN A 1 98 ? -5.251 10.846 22.738 1.00 91.81 98 ASN A CA 1
ATOM 763 C C . ASN A 1 98 ? -4.056 11.745 22.376 1.00 91.81 98 ASN A C 1
ATOM 765 O O . ASN A 1 98 ? -4.233 12.890 21.931 1.00 91.81 98 ASN A O 1
ATOM 769 N N . ALA A 1 99 ? -2.844 11.205 22.519 1.00 90.94 99 ALA A N 1
ATOM 770 C CA . ALA A 1 99 ? -1.586 11.908 22.281 1.00 90.94 99 ALA A CA 1
ATOM 771 C C . ALA A 1 99 ? -1.346 12.249 20.805 1.00 90.94 99 ALA A C 1
ATOM 773 O O . ALA A 1 99 ? -0.835 13.327 20.499 1.00 90.94 99 ALA A O 1
ATOM 774 N N . TRP A 1 100 ? -1.749 11.379 19.874 1.00 89.12 100 TRP A N 1
ATOM 775 C CA . TRP A 1 100 ? -1.632 11.650 18.437 1.00 89.12 100 TRP A CA 1
ATOM 776 C C . TRP A 1 100 ? -2.526 12.815 17.994 1.00 89.12 100 TRP A C 1
ATOM 778 O O . TRP A 1 100 ? -2.140 13.614 17.142 1.00 89.12 100 TRP A O 1
ATOM 788 N N . LEU A 1 101 ? -3.711 12.938 18.598 1.00 89.31 101 LEU A N 1
ATOM 789 C CA . LEU A 1 101 ? -4.639 14.042 18.331 1.00 89.31 101 LEU A CA 1
ATOM 790 C C . LEU A 1 101 ? -4.285 15.328 19.096 1.00 89.31 101 LEU A C 1
ATOM 792 O O . LEU A 1 101 ? -4.979 16.332 18.948 1.00 89.31 101 LEU A O 1
ATOM 796 N N . GLY A 1 102 ? -3.226 15.312 19.913 1.00 89.00 102 GLY A N 1
ATOM 797 C CA . GLY A 1 102 ? -2.819 16.452 20.738 1.00 89.00 102 GLY A CA 1
ATOM 798 C C . GLY A 1 102 ? -3.799 16.771 21.869 1.00 89.00 102 GLY A C 1
ATOM 799 O O . GLY A 1 102 ? -3.779 17.874 22.407 1.00 89.00 102 GLY A O 1
ATOM 800 N N . THR A 1 103 ? -4.667 15.821 22.218 1.00 87.62 103 THR A N 1
ATOM 801 C CA . THR A 1 103 ? -5.706 15.997 23.244 1.00 87.62 103 THR A CA 1
ATOM 802 C C . THR A 1 103 ? -5.292 15.463 24.612 1.00 87.62 103 THR A C 1
ATOM 804 O O . THR A 1 103 ? -6.029 15.657 25.574 1.00 87.62 103 THR A O 1
ATOM 807 N N . GLY A 1 104 ? -4.126 14.815 24.716 1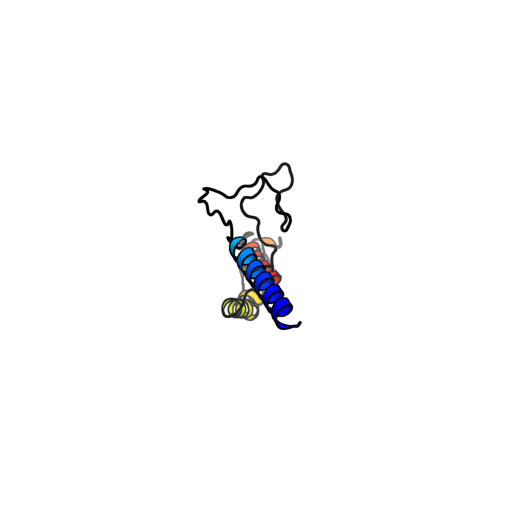.00 90.38 104 GLY A N 1
ATOM 808 C CA . GLY A 1 104 ? -3.678 14.205 25.962 1.00 90.38 104 GLY A CA 1
ATOM 809 C C . GLY A 1 104 ? -2.381 13.409 25.872 1.00 90.38 104 GLY A C 1
ATOM 810 O O . GLY A 1 104 ? -1.509 13.717 25.060 1.00 90.38 104 GLY A O 1
ATOM 811 N N . THR A 1 105 ? -2.249 12.404 26.738 1.00 91.50 105 THR A N 1
ATOM 812 C CA . THR A 1 105 ? -1.043 11.567 26.880 1.00 91.50 105 THR A CA 1
ATOM 813 C C . THR A 1 105 ? -1.278 10.084 26.613 1.00 91.50 105 THR A C 1
ATOM 815 O O . THR A 1 105 ? -0.310 9.325 26.553 1.00 91.50 105 THR A O 1
ATOM 818 N N . ASP A 1 106 ? -2.535 9.667 26.470 1.00 90.81 106 ASP A N 1
ATOM 819 C CA . ASP A 1 106 ? -2.885 8.267 26.261 1.00 90.81 106 ASP A CA 1
ATOM 820 C C . ASP A 1 106 ? -2.652 7.871 24.806 1.00 90.81 106 ASP A C 1
ATOM 822 O O . ASP A 1 106 ? -2.669 8.715 23.909 1.00 90.81 106 ASP A O 1
ATOM 826 N N . TYR A 1 107 ? -2.436 6.570 24.588 1.00 86.56 107 TYR A N 1
ATOM 827 C CA . TYR A 1 107 ? -2.281 5.960 23.265 1.00 86.56 107 TYR A CA 1
ATOM 828 C C . TYR A 1 107 ? -1.248 6.706 22.409 1.00 86.56 107 TYR A C 1
ATOM 830 O O . TYR A 1 107 ? -1.588 7.501 21.535 1.00 86.56 107 TYR A O 1
ATOM 838 N N . GLY A 1 108 ? 0.031 6.469 22.727 1.00 82.62 108 GLY A N 1
ATOM 839 C CA . GLY A 1 108 ? 1.180 7.187 22.176 1.00 82.62 108 GLY A CA 1
ATOM 840 C C . GLY A 1 108 ? 1.176 7.369 20.652 1.00 82.62 108 GLY A C 1
ATOM 841 O O . GLY A 1 108 ? 0.444 6.732 19.900 1.00 82.62 108 GLY A O 1
ATOM 842 N N . TRP A 1 109 ? 2.057 8.245 20.179 1.00 83.06 109 TRP A N 1
ATOM 843 C CA . TRP A 1 109 ? 2.028 8.784 18.816 1.00 83.06 109 TRP A CA 1
ATOM 844 C C . TRP A 1 109 ? 2.182 7.756 17.674 1.00 83.06 109 TRP A C 1
ATOM 846 O O . TRP A 1 109 ? 1.917 8.093 16.526 1.00 83.06 109 TRP A O 1
ATOM 856 N N . GLU A 1 110 ? 2.616 6.525 17.932 1.00 84.00 110 GLU A N 1
ATOM 857 C CA . GLU A 1 110 ? 2.911 5.556 16.866 1.00 84.00 110 GLU A CA 1
ATOM 858 C C . GLU A 1 110 ? 1.684 4.794 16.352 1.00 84.00 110 GLU A C 1
ATOM 860 O O . GLU A 1 110 ? 1.598 4.475 15.164 1.00 84.00 110 GLU A O 1
ATOM 865 N N . GLU A 1 111 ? 0.716 4.526 17.226 1.00 82.56 111 GLU A N 1
ATOM 866 C CA . GLU A 1 111 ? -0.332 3.539 16.956 1.00 82.56 111 GLU A CA 1
ATOM 867 C C . GLU A 1 111 ? -1.335 4.035 15.907 1.00 82.56 111 GLU A C 1
ATOM 869 O O . GLU A 1 111 ? -1.618 3.348 14.922 1.00 82.56 111 GLU A O 1
ATOM 874 N N . VAL A 1 112 ? -1.833 5.267 16.051 1.00 87.38 112 VAL A N 1
ATOM 875 C CA . VAL A 1 112 ? -2.812 5.854 15.117 1.00 87.38 112 VAL A CA 1
ATOM 876 C C . VAL A 1 112 ? -2.285 5.904 13.666 1.00 87.38 112 VAL A C 1
ATOM 878 O O . VAL A 1 112 ? -3.017 5.494 12.758 1.00 87.38 112 VAL A O 1
ATOM 881 N N . PRO A 1 113 ? -1.030 6.320 13.391 1.00 86.44 113 PRO A N 1
ATOM 882 C CA . PRO A 1 113 ? -0.422 6.229 12.059 1.00 86.44 113 PRO A CA 1
ATOM 883 C C . PRO A 1 113 ? -0.404 4.834 11.441 1.00 86.44 113 PRO A C 1
ATOM 885 O O . PRO A 1 113 ? -0.608 4.702 10.229 1.00 86.44 113 PRO A O 1
ATOM 888 N N . TYR A 1 114 ? -0.151 3.791 12.234 1.00 86.19 114 TYR A N 1
ATOM 889 C CA . TYR A 1 114 ? -0.111 2.421 11.725 1.00 86.19 114 TYR A CA 1
ATOM 890 C C . TYR A 1 114 ? -1.492 1.973 11.249 1.00 86.19 114 TYR A C 1
ATOM 892 O O . TYR A 1 114 ? -1.620 1.437 10.140 1.00 86.19 114 TYR A O 1
ATOM 900 N N . TRP A 1 115 ? -2.535 2.290 12.018 1.00 87.00 115 TRP A N 1
ATOM 901 C CA . TRP A 1 115 ? -3.918 2.040 11.620 1.00 87.00 115 TRP A CA 1
ATOM 902 C C . TRP A 1 115 ? -4.311 2.858 10.390 1.00 87.00 115 TRP A C 1
ATOM 904 O O . TRP A 1 115 ? -4.858 2.311 9.429 1.00 87.00 115 TRP A O 1
ATOM 914 N N . LEU A 1 116 ? -3.957 4.147 10.358 1.00 86.69 116 LEU A N 1
ATOM 915 C CA . LEU A 1 116 ? -4.241 5.030 9.225 1.00 86.69 116 LEU A CA 1
ATOM 916 C C . LEU A 1 116 ? -3.587 4.535 7.928 1.00 86.69 116 LEU A C 1
ATOM 918 O O . LEU A 1 116 ? -4.213 4.565 6.869 1.00 86.69 116 LEU A O 1
ATOM 922 N N . LYS A 1 117 ? -2.352 4.028 7.998 1.00 85.44 117 LYS A N 1
ATOM 923 C CA . LYS A 1 117 ? -1.671 3.417 6.849 1.00 85.44 117 LYS A CA 1
ATOM 924 C C . LYS A 1 117 ? -2.438 2.200 6.322 1.00 85.44 117 LYS A C 1
ATOM 926 O O . LYS A 1 117 ? -2.561 2.039 5.107 1.00 85.44 117 LYS A O 1
ATOM 931 N N . GLY A 1 118 ? -2.957 1.356 7.215 1.00 83.56 118 GLY A N 1
ATOM 932 C CA . GLY A 1 118 ? -3.811 0.220 6.857 1.00 83.56 118 GLY A CA 1
ATOM 933 C C . GLY A 1 118 ? -5.102 0.661 6.162 1.00 83.56 118 GLY A C 1
ATOM 934 O O . GLY A 1 118 ? -5.399 0.189 5.062 1.00 83.56 118 GLY A O 1
ATOM 935 N N . TYR A 1 119 ? -5.814 1.622 6.757 1.00 87.56 119 TYR A N 1
ATOM 936 C CA . TYR A 1 119 ? -7.031 2.209 6.193 1.00 87.56 119 TYR A CA 1
ATOM 937 C C . TYR A 1 119 ? -6.812 2.812 4.813 1.00 87.56 119 TYR A C 1
ATOM 939 O O . TYR A 1 119 ? -7.548 2.489 3.882 1.00 87.56 119 TYR A O 1
ATOM 947 N N . GLY A 1 120 ? -5.785 3.651 4.673 1.00 88.06 120 GLY A N 1
ATOM 948 C CA . GLY A 1 120 ? -5.464 4.309 3.414 1.00 88.06 120 GLY A CA 1
ATOM 949 C C . GLY A 1 120 ? -5.232 3.289 2.306 1.00 88.06 120 GLY A C 1
ATOM 950 O O . GLY A 1 120 ? -5.851 3.377 1.251 1.00 88.06 120 GLY A O 1
ATOM 951 N N . ASN A 1 121 ? -4.416 2.262 2.561 1.00 87.19 121 ASN A N 1
ATOM 952 C CA . ASN A 1 121 ? -4.153 1.228 1.563 1.00 87.19 121 ASN A CA 1
ATOM 953 C C . ASN A 1 121 ? -5.427 0.499 1.117 1.00 87.19 121 ASN A C 1
ATOM 955 O O . ASN A 1 121 ? -5.585 0.262 -0.076 1.00 87.19 121 ASN A O 1
ATOM 959 N N . MET A 1 122 ? -6.336 0.157 2.038 1.00 88.75 122 MET A N 1
ATOM 960 C CA . MET A 1 122 ? -7.600 -0.480 1.653 1.00 88.75 122 MET A CA 1
ATOM 961 C C . MET A 1 122 ? -8.517 0.477 0.886 1.00 88.75 122 MET A C 1
ATOM 963 O O . MET A 1 122 ? -9.079 0.067 -0.121 1.00 88.75 122 MET A O 1
ATOM 967 N N . ALA A 1 123 ? -8.632 1.738 1.314 1.00 89.62 123 ALA A N 1
ATOM 968 C CA . ALA A 1 123 ? -9.492 2.740 0.679 1.00 89.62 123 ALA A CA 1
ATOM 969 C C . ALA A 1 123 ? -9.056 3.106 -0.750 1.00 89.62 123 ALA A C 1
ATOM 971 O O . ALA A 1 123 ? -9.878 3.493 -1.569 1.00 89.62 123 ALA A O 1
ATOM 972 N N . TYR A 1 124 ? -7.763 2.990 -1.062 1.00 90.81 124 TYR A N 1
ATOM 973 C CA . TYR A 1 124 ? -7.266 3.180 -2.426 1.00 90.81 124 TYR A CA 1
ATOM 974 C C . TYR A 1 124 ? -7.441 1.943 -3.326 1.00 90.81 124 TYR A C 1
ATOM 976 O O . TYR A 1 124 ? -7.290 2.056 -4.544 1.00 90.81 124 TYR A O 1
ATOM 984 N N . ILE A 1 125 ? -7.669 0.760 -2.746 1.00 91.31 125 ILE A N 1
ATOM 985 C CA . ILE A 1 125 ? -7.700 -0.524 -3.463 1.00 91.31 125 ILE A CA 1
ATOM 986 C C . ILE A 1 125 ? -9.128 -1.054 -3.661 1.00 91.31 125 ILE A C 1
ATOM 988 O O . ILE A 1 125 ? -9.379 -1.695 -4.684 1.00 91.31 125 ILE A O 1
ATOM 992 N N . LEU A 1 126 ? -10.027 -0.816 -2.701 1.00 91.31 126 LEU A N 1
ATOM 993 C CA . LEU A 1 126 ? -11.448 -1.187 -2.728 1.00 91.31 126 LEU A CA 1
ATOM 994 C C . LEU A 1 126 ? -12.322 0.012 -3.096 1.00 91.31 126 LEU A C 1
ATOM 996 O O . LEU A 1 126 ? -13.241 -0.185 -3.919 1.00 91.31 126 LEU A O 1
#